Protein AF-A0AAW3GPY8-F1 (afdb_monomer_lite)

Radius of gyration: 25.87 Å; chains: 1; bounding box: 57×74×62 Å

Structure (mmCIF, N/CA/C/O backbone):
data_AF-A0AAW3GPY8-F1
#
_entry.id   AF-A0AAW3GPY8-F1
#
loop_
_atom_site.group_PDB
_atom_site.id
_atom_site.type_symbol
_atom_site.label_atom_id
_atom_site.label_alt_id
_atom_site.label_comp_id
_atom_site.label_asym_id
_atom_site.label_entity_id
_atom_site.label_seq_id
_atom_site.pdbx_PDB_ins_code
_atom_site.Cartn_x
_atom_site.Cartn_y
_atom_site.Cartn_z
_atom_site.occupancy
_atom_site.B_iso_or_equiv
_atom_site.auth_seq_id
_atom_site.auth_comp_id
_atom_site.auth_asym_id
_atom_site.auth_atom_id
_atom_site.pdbx_PDB_model_num
ATOM 1 N N . MET A 1 1 ? 8.802 -63.095 -12.475 1.00 45.28 1 MET A N 1
ATOM 2 C CA . MET A 1 1 ? 8.895 -61.624 -12.604 1.00 45.28 1 MET A CA 1
ATOM 3 C C . MET A 1 1 ? 7.611 -61.017 -12.062 1.00 45.28 1 MET A C 1
ATOM 5 O O . MET A 1 1 ? 6.544 -61.366 -12.545 1.00 45.28 1 MET A O 1
ATOM 9 N N . LYS A 1 2 ? 7.701 -60.208 -11.000 1.00 48.84 2 LYS A N 1
ATOM 10 C CA . LYS A 1 2 ? 6.555 -59.541 -10.364 1.00 48.84 2 LYS A CA 1
ATOM 11 C C . LYS A 1 2 ? 6.139 -58.335 -11.207 1.00 48.84 2 LYS A C 1
ATOM 13 O O . LYS A 1 2 ? 6.965 -57.440 -11.355 1.00 48.84 2 LYS A O 1
ATOM 18 N N . LYS A 1 3 ? 4.883 -58.273 -11.661 1.00 47.69 3 LYS A N 1
ATOM 19 C CA . LYS A 1 3 ? 4.137 -57.014 -11.822 1.00 47.69 3 LYS A CA 1
ATOM 20 C C . LYS A 1 3 ? 2.671 -57.243 -11.435 1.00 47.69 3 LYS A C 1
ATOM 22 O O . LYS A 1 3 ? 1.898 -57.830 -12.180 1.00 47.69 3 LYS A O 1
ATOM 27 N N . LEU A 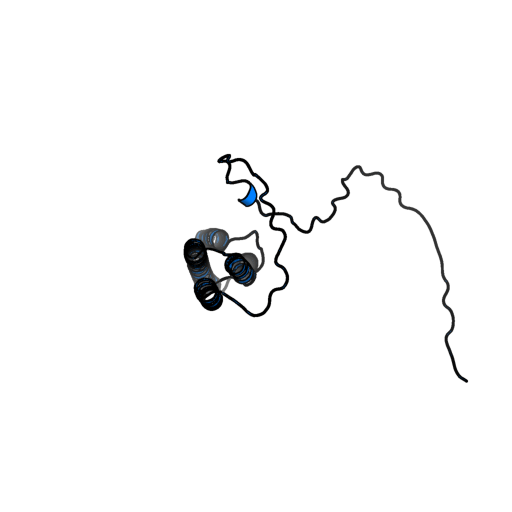1 4 ? 2.377 -56.813 -10.206 1.00 42.78 4 LEU A N 1
ATOM 28 C CA . LEU A 1 4 ? 1.075 -56.335 -9.728 1.00 42.78 4 LEU A CA 1
ATOM 29 C C . LEU A 1 4 ? 0.592 -55.205 -10.674 1.00 42.78 4 LEU A C 1
ATOM 31 O O . LEU A 1 4 ? 1.426 -54.605 -11.346 1.00 42.78 4 LEU A O 1
ATOM 35 N N . VAL A 1 5 ? -0.674 -54.823 -10.825 1.00 47.09 5 VAL A N 1
ATOM 36 C CA . VAL A 1 5 ? -1.790 -54.595 -9.888 1.00 47.09 5 VAL A CA 1
ATOM 37 C C . VAL A 1 5 ? -3.047 -54.639 -10.781 1.00 47.09 5 VAL A C 1
ATOM 39 O O . VAL A 1 5 ? -3.047 -54.045 -11.855 1.00 47.09 5 VAL A O 1
ATOM 42 N N . LEU A 1 6 ? -3.981 -55.562 -10.564 1.00 37.16 6 LEU A N 1
ATOM 43 C CA . LEU A 1 6 ? -5.212 -55.419 -9.772 1.00 37.16 6 LEU A CA 1
ATOM 44 C C . LEU A 1 6 ? -6.131 -54.243 -10.165 1.00 37.16 6 LEU A C 1
ATOM 46 O O . LEU A 1 6 ? -5.741 -53.083 -10.220 1.00 37.16 6 LEU A O 1
ATOM 50 N N . ALA A 1 7 ? -7.376 -54.618 -10.430 1.00 48.41 7 ALA A N 1
ATOM 51 C CA . ALA A 1 7 ? -8.474 -53.821 -10.939 1.00 48.41 7 ALA A CA 1
ATOM 52 C C . ALA A 1 7 ? -8.979 -52.749 -9.964 1.00 48.41 7 ALA A C 1
ATOM 54 O O . ALA A 1 7 ? -8.896 -52.915 -8.750 1.00 48.41 7 ALA A O 1
ATOM 55 N N . SER A 1 8 ? -9.670 -51.747 -10.506 1.00 36.12 8 SER A N 1
ATOM 56 C CA . SER A 1 8 ? -10.995 -51.431 -9.977 1.00 36.12 8 SER A CA 1
ATOM 57 C C . SER A 1 8 ? -11.868 -50.803 -11.059 1.00 36.12 8 SER A C 1
ATOM 59 O O . SER A 1 8 ? -11.489 -49.832 -11.709 1.00 36.12 8 SER A O 1
ATOM 61 N N . ALA A 1 9 ? -13.026 -51.418 -11.258 1.00 38.91 9 ALA A N 1
ATOM 62 C CA . ALA A 1 9 ? -14.112 -50.976 -12.109 1.00 38.91 9 ALA A CA 1
ATOM 63 C C . ALA A 1 9 ? -15.293 -50.606 -11.204 1.00 38.91 9 ALA A C 1
ATOM 65 O O . ALA A 1 9 ? -15.610 -51.377 -10.305 1.00 38.91 9 ALA A O 1
ATOM 66 N N . ALA A 1 10 ? -15.928 -49.462 -11.457 1.00 36.72 10 ALA A N 1
ATOM 67 C CA . ALA A 1 10 ? -17.327 -49.120 -11.150 1.00 36.72 10 ALA A CA 1
ATOM 68 C C . ALA A 1 10 ? -17.502 -47.635 -11.540 1.00 36.72 10 ALA A C 1
ATOM 70 O O . ALA A 1 10 ? -16.696 -46.822 -11.107 1.00 36.72 10 ALA A O 1
ATOM 71 N N . ALA A 1 11 ? -18.366 -47.171 -12.447 1.00 36.50 11 ALA A N 1
ATOM 72 C CA . ALA A 1 11 ? -19.762 -47.447 -12.811 1.00 36.50 11 ALA A CA 1
ATOM 73 C C . ALA A 1 11 ? -20.667 -46.261 -12.410 1.00 36.50 11 ALA A C 1
ATOM 75 O O . ALA A 1 11 ? -20.525 -45.713 -11.323 1.00 36.50 11 ALA A O 1
ATOM 76 N N . LEU A 1 12 ? -21.634 -45.986 -13.300 1.00 35.03 12 LEU A N 1
ATOM 77 C CA . LEU A 1 12 ? -22.861 -45.174 -13.176 1.00 35.03 12 LEU A CA 1
ATOM 78 C C . LEU A 1 12 ? -22.702 -43.637 -13.305 1.00 35.03 12 LEU A C 1
ATOM 80 O O . LEU A 1 12 ? -21.982 -43.031 -12.531 1.00 35.03 12 LEU A O 1
ATOM 84 N N . VAL A 1 13 ? -23.213 -42.920 -14.323 1.00 37.47 13 VAL A N 1
ATOM 85 C CA . VAL A 1 13 ? -24.516 -42.863 -15.045 1.00 37.47 13 VAL A CA 1
ATOM 86 C C . VAL A 1 13 ? -25.467 -41.779 -14.492 1.00 37.47 13 VAL A C 1
ATOM 88 O O . VAL A 1 13 ? -25.935 -41.862 -13.367 1.00 37.47 13 VAL A O 1
ATOM 91 N N . LEU A 1 14 ? -25.797 -40.856 -15.410 1.00 34.44 14 LEU A N 1
ATOM 92 C CA . LEU A 1 14 ? -27.023 -40.059 -15.620 1.00 34.44 14 LEU A CA 1
ATOM 93 C C . LEU A 1 14 ? -27.394 -38.813 -14.783 1.00 34.44 14 LEU A C 1
ATOM 95 O O . LEU A 1 14 ? -27.659 -38.861 -13.592 1.00 34.44 14 LEU A O 1
ATOM 99 N N . ALA A 1 15 ? -27.665 -37.779 -15.594 1.00 33.50 15 ALA A N 1
ATOM 100 C CA . ALA A 1 15 ? -28.809 -36.862 -15.586 1.00 33.50 15 ALA A CA 1
ATOM 101 C C . ALA A 1 15 ? -28.788 -35.628 -14.671 1.00 33.50 15 ALA A C 1
ATOM 103 O O . ALA A 1 15 ? -28.731 -35.692 -13.451 1.00 33.50 15 ALA A O 1
ATOM 104 N N . GLY A 1 16 ? -28.961 -34.482 -15.331 1.00 30.41 16 GLY A N 1
ATOM 105 C CA . GLY A 1 16 ? -29.212 -33.183 -14.724 1.00 30.41 16 GLY A CA 1
ATOM 106 C C . GLY A 1 16 ? -29.179 -32.085 -15.779 1.00 30.41 16 GLY A C 1
ATOM 107 O O . GLY A 1 16 ? -28.279 -31.254 -15.781 1.00 30.41 16 GLY A O 1
ATOM 108 N N . ALA A 1 17 ? -30.128 -32.105 -16.719 1.00 37.69 17 ALA A N 1
ATOM 109 C CA . ALA A 1 17 ? -30.404 -30.936 -17.541 1.00 37.69 17 ALA A CA 1
ATOM 110 C C . ALA A 1 17 ? -31.025 -29.852 -16.647 1.00 37.69 17 ALA A C 1
ATOM 112 O O . ALA A 1 17 ? -32.105 -30.053 -16.098 1.00 37.69 17 ALA A O 1
ATOM 113 N N . VAL A 1 18 ? -30.368 -28.698 -16.531 1.00 37.41 18 VAL A N 1
ATOM 114 C CA . VAL A 1 18 ? -31.031 -27.438 -16.183 1.00 37.41 18 VAL A CA 1
ATOM 115 C C . VAL A 1 18 ? -30.812 -26.488 -17.347 1.00 37.41 18 VAL A C 1
ATOM 117 O O . VAL A 1 18 ? -29.701 -26.043 -17.627 1.00 37.41 18 VAL A O 1
ATOM 120 N N . VAL A 1 19 ? -31.910 -26.219 -18.047 1.00 40.22 19 VAL A N 1
ATOM 121 C CA . VAL A 1 19 ? -32.048 -25.103 -18.973 1.00 40.22 19 VAL A CA 1
ATOM 122 C C . VAL A 1 19 ? -31.984 -23.827 -18.143 1.00 40.22 19 VAL A C 1
ATOM 124 O O . VAL A 1 19 ? -32.873 -23.539 -17.349 1.00 40.22 19 VAL A O 1
ATOM 127 N N . GLY A 1 20 ? -30.915 -23.069 -18.332 1.00 32.00 20 GLY A N 1
ATOM 128 C CA . GLY A 1 20 ? -30.791 -21.704 -17.863 1.00 32.00 20 GLY A CA 1
ATOM 129 C C . GLY A 1 20 ? -30.018 -20.944 -18.918 1.00 32.00 20 GLY A C 1
ATOM 130 O O . GLY A 1 20 ? -28.835 -21.195 -19.124 1.00 32.00 20 GLY A O 1
ATOM 131 N N . THR A 1 21 ? -30.696 -20.046 -19.620 1.00 44.00 21 THR A N 1
ATOM 132 C CA . THR A 1 21 ? -30.074 -18.999 -20.425 1.00 44.00 21 THR A CA 1
ATOM 133 C C . THR A 1 21 ? -29.212 -18.141 -19.503 1.00 44.00 21 THR A C 1
ATOM 135 O O . THR A 1 21 ? -29.671 -17.170 -18.911 1.00 44.00 21 THR A O 1
ATOM 138 N N . GLY A 1 22 ? -27.971 -18.556 -19.317 1.00 31.16 22 GLY A N 1
ATOM 139 C CA . GLY A 1 22 ? -26.963 -17.851 -18.556 1.00 31.16 22 GLY A CA 1
ATOM 140 C C . GLY A 1 22 ? -25.693 -17.975 -19.356 1.00 31.16 22 GLY A C 1
ATOM 141 O O . GLY A 1 22 ? -25.187 -19.078 -19.542 1.00 31.16 22 GLY A O 1
ATOM 142 N N . GLU A 1 23 ? -25.249 -16.853 -19.906 1.00 34.59 23 GLU A N 1
ATOM 143 C CA . GLU A 1 23 ? -24.000 -16.724 -20.640 1.00 34.59 23 GLU A CA 1
ATOM 144 C C . GLU A 1 23 ? -22.918 -17.592 -19.997 1.00 34.59 23 GLU A C 1
ATOM 146 O O . GLU A 1 23 ? -22.634 -17.472 -18.801 1.00 34.59 23 GLU A O 1
ATOM 151 N N . VAL A 1 24 ? -22.309 -18.464 -20.799 1.00 37.59 24 VAL A N 1
ATOM 152 C CA . VAL A 1 24 ? -21.067 -19.132 -20.431 1.00 37.59 24 VAL A CA 1
ATOM 153 C C . VAL A 1 24 ? -20.052 -18.012 -20.234 1.00 37.59 24 VAL A C 1
ATOM 155 O O . VAL A 1 24 ? -19.442 -17.528 -21.186 1.00 37.59 24 VAL A O 1
ATOM 158 N N . ARG A 1 25 ? -19.923 -17.518 -19.000 1.00 39.50 25 ARG A N 1
ATOM 159 C CA . ARG A 1 25 ? -18.883 -16.567 -18.629 1.00 39.50 25 ARG A CA 1
ATOM 160 C C . ARG A 1 25 ? -17.573 -17.328 -18.674 1.00 39.50 25 ARG A C 1
ATOM 162 O O . ARG A 1 25 ? -17.096 -17.842 -17.666 1.00 39.50 25 ARG A O 1
ATOM 169 N N . ALA A 1 26 ? -16.998 -17.392 -19.871 1.00 35.00 26 ALA A N 1
ATOM 170 C CA . ALA A 1 26 ? -15.577 -17.594 -20.034 1.00 35.00 26 ALA A CA 1
ATOM 171 C C . ALA A 1 26 ? -14.887 -16.643 -19.048 1.00 35.00 26 ALA A C 1
ATOM 173 O O . ALA A 1 26 ? -15.078 -15.424 -19.115 1.00 35.00 26 ALA A O 1
ATOM 174 N N . GLN A 1 27 ? -14.143 -17.203 -18.095 1.00 36.66 27 GLN A N 1
ATOM 175 C CA . GLN A 1 27 ? -13.196 -16.438 -17.300 1.00 36.66 27 GLN A CA 1
ATOM 176 C C . GLN A 1 27 ? -12.184 -15.858 -18.283 1.00 36.66 27 GLN A C 1
ATOM 178 O O . GLN A 1 27 ? -11.246 -16.518 -18.713 1.00 36.66 27 GLN A O 1
ATOM 183 N N . GLN A 1 28 ? -12.448 -14.629 -18.710 1.00 36.62 28 GLN A N 1
ATOM 184 C CA . GLN A 1 28 ? -11.524 -13.816 -19.475 1.00 36.62 28 GLN A CA 1
ATOM 185 C C . GLN A 1 28 ? -10.403 -13.416 -18.502 1.00 36.62 28 GLN A C 1
ATOM 187 O O . GLN A 1 28 ? -10.690 -12.704 -17.537 1.00 36.62 28 GLN A O 1
ATOM 192 N N . PRO A 1 29 ? -9.139 -13.826 -18.717 1.00 35.16 29 PRO A N 1
ATOM 193 C CA . PRO A 1 29 ? -8.029 -13.506 -17.811 1.00 35.16 29 PRO A CA 1
ATOM 194 C C . PRO A 1 29 ? -7.628 -12.021 -17.816 1.00 35.16 29 PRO A C 1
ATOM 196 O O . PRO A 1 29 ? -6.661 -11.633 -17.169 1.00 35.16 29 PRO A O 1
ATOM 199 N N . TRP A 1 30 ? -8.379 -11.164 -18.509 1.00 36.94 30 TRP A N 1
ATOM 200 C CA . TRP A 1 30 ? -8.090 -9.741 -18.642 1.00 36.94 30 TRP A CA 1
ATOM 201 C C . TRP A 1 30 ? -9.361 -8.925 -18.458 1.00 36.94 30 TRP A C 1
ATOM 203 O O . TRP A 1 30 ? -9.832 -8.240 -19.365 1.00 36.94 30 TRP A O 1
ATOM 213 N N . ARG A 1 31 ? -9.930 -8.972 -17.251 1.00 34.97 31 ARG A N 1
ATOM 214 C CA . ARG A 1 31 ? -10.860 -7.925 -16.832 1.00 34.97 31 ARG A CA 1
ATOM 215 C C . ARG A 1 31 ? -10.030 -6.671 -16.555 1.00 34.97 31 ARG A C 1
ATOM 217 O O . ARG A 1 31 ? -9.546 -6.454 -15.450 1.00 34.97 31 ARG A O 1
ATOM 224 N N . VAL A 1 32 ? -9.793 -5.897 -17.613 1.00 44.72 32 VAL A N 1
ATOM 225 C CA . VAL A 1 32 ? -9.166 -4.572 -17.552 1.00 44.72 32 VAL A CA 1
ATOM 226 C C . VAL A 1 32 ? -9.898 -3.721 -16.507 1.00 44.72 32 VAL A C 1
ATOM 228 O O . VAL A 1 32 ? -11.129 -3.634 -16.563 1.00 44.72 32 VAL A O 1
ATOM 231 N N . PRO A 1 33 ? -9.195 -3.106 -15.539 1.00 40.59 33 PRO A N 1
ATOM 232 C CA . PRO A 1 33 ? -9.857 -2.271 -14.551 1.00 40.59 33 PRO A CA 1
ATOM 233 C C . PRO A 1 33 ? -10.424 -0.998 -15.204 1.00 40.59 33 PRO A C 1
ATOM 235 O O . PRO A 1 33 ? -9.903 -0.497 -16.201 1.00 40.59 33 PRO A O 1
ATOM 238 N N . SER A 1 34 ? -11.497 -0.469 -14.609 1.00 39.34 34 SER A N 1
ATOM 239 C CA . SER A 1 34 ? -12.376 0.618 -15.096 1.00 39.34 34 SER A CA 1
ATOM 240 C C . SER A 1 34 ? -11.674 1.881 -15.650 1.00 39.34 34 SER A C 1
ATOM 242 O O . SER A 1 34 ? -12.253 2.632 -16.436 1.00 39.34 34 SER A O 1
ATOM 244 N N . TRP A 1 35 ? -10.399 2.112 -15.327 1.00 42.62 35 TRP A N 1
ATOM 245 C CA . TRP A 1 35 ? -9.622 3.253 -15.822 1.00 42.62 35 TRP A CA 1
ATOM 246 C C . TRP A 1 35 ? -9.252 3.187 -17.315 1.00 42.62 35 TRP A C 1
ATOM 248 O O . TRP A 1 35 ? -8.861 4.210 -17.873 1.00 42.62 35 TRP A O 1
ATOM 258 N N . TYR A 1 36 ? -9.457 2.055 -18.000 1.00 42.75 36 TYR A N 1
ATOM 259 C CA . TYR A 1 36 ? -9.330 1.973 -19.467 1.00 42.75 36 TYR A CA 1
ATOM 260 C C . TYR A 1 36 ? -10.379 2.808 -20.231 1.00 42.75 36 TYR A C 1
ATOM 262 O O . TYR A 1 36 ? -10.191 3.102 -21.408 1.00 42.75 36 TYR A O 1
ATOM 270 N N . LEU A 1 37 ? -11.472 3.223 -19.578 1.00 43.81 37 LEU A N 1
ATOM 271 C CA . LEU A 1 37 ? -12.579 3.951 -20.215 1.00 43.81 37 LEU A CA 1
ATOM 272 C C . LEU A 1 37 ? -12.573 5.464 -19.954 1.00 43.81 37 LEU A C 1
ATOM 274 O O . LEU A 1 37 ? -13.471 6.170 -20.410 1.00 43.81 37 LEU A O 1
ATOM 278 N N . ARG A 1 38 ? -11.561 6.005 -19.262 1.00 38.12 38 ARG A N 1
ATOM 279 C CA . ARG A 1 38 ? -11.485 7.442 -18.950 1.00 38.12 38 ARG A CA 1
ATOM 280 C C . ARG A 1 38 ? -10.362 8.133 -19.711 1.00 38.12 38 ARG A C 1
ATOM 282 O O . ARG A 1 38 ? -9.458 8.718 -19.128 1.00 38.12 38 ARG A O 1
ATOM 289 N N . SER A 1 39 ? -10.410 8.059 -21.035 1.00 33.59 39 SER A N 1
ATOM 290 C CA . SER A 1 39 ? -9.584 8.886 -21.926 1.00 33.59 39 SER A CA 1
ATOM 291 C C . SER A 1 39 ? -10.288 9.083 -23.270 1.00 33.59 39 SER A C 1
ATOM 293 O O . SER A 1 39 ? -9.736 8.805 -24.331 1.00 33.59 39 SER A O 1
ATOM 295 N N . SER A 1 40 ? -11.534 9.560 -23.244 1.00 35.41 40 SER A N 1
ATOM 296 C CA . SER A 1 40 ? -12.211 10.030 -24.455 1.00 35.41 40 SER A CA 1
ATOM 297 C C . SER A 1 40 ? -11.658 11.397 -24.856 1.00 35.41 40 SER A C 1
ATOM 299 O O . SER A 1 40 ? -12.228 12.439 -24.558 1.00 35.41 40 SER A O 1
ATOM 301 N N . SER A 1 41 ? -10.519 11.376 -25.540 1.00 34.03 41 SER A N 1
ATOM 302 C CA . SER A 1 41 ? -10.106 12.415 -26.479 1.00 34.03 41 SER A CA 1
ATOM 303 C C . SER A 1 41 ? -9.548 11.686 -27.698 1.00 34.03 41 SER A C 1
ATOM 305 O O . SER A 1 41 ? -8.376 11.320 -27.778 1.00 34.03 41 SER A O 1
ATOM 307 N N . SER A 1 42 ? -10.462 11.422 -28.621 1.00 45.47 42 SER A N 1
ATOM 308 C CA . SER A 1 42 ? -10.292 10.790 -29.921 1.00 45.47 42 SER A CA 1
ATOM 309 C C . SER A 1 42 ? -9.050 11.262 -30.683 1.00 45.47 42 SER A C 1
ATOM 311 O O . SER A 1 42 ? -9.053 12.338 -31.282 1.00 45.47 42 SER A O 1
ATOM 313 N N . ARG A 1 43 ? -8.023 10.410 -30.770 1.00 39.53 43 ARG A N 1
ATOM 314 C CA . ARG A 1 43 ? -7.083 10.409 -31.899 1.00 39.53 43 ARG A CA 1
ATOM 315 C C . ARG A 1 43 ? -6.880 8.980 -32.384 1.00 39.53 43 ARG A C 1
ATOM 317 O O . ARG A 1 43 ? -6.598 8.068 -31.620 1.00 39.53 43 ARG A O 1
ATOM 324 N N . ARG A 1 44 ? -7.138 8.824 -33.679 1.00 37.09 44 ARG A N 1
ATOM 325 C CA . ARG A 1 44 ? -7.274 7.580 -34.436 1.00 37.09 44 ARG A CA 1
ATOM 326 C C . ARG A 1 44 ? -6.100 6.631 -34.185 1.00 37.09 44 ARG A C 1
ATOM 328 O O . ARG A 1 44 ? -4.951 6.984 -34.434 1.00 37.09 44 ARG A O 1
ATOM 335 N N . TYR A 1 45 ? -6.423 5.416 -33.754 1.00 30.59 45 TYR A N 1
ATOM 336 C CA . TYR A 1 45 ? -5.498 4.294 -33.659 1.00 30.59 45 TYR A CA 1
ATOM 337 C C . TYR A 1 45 ? -5.123 3.844 -35.079 1.00 30.59 45 TYR A C 1
ATOM 339 O O . TYR A 1 45 ? -5.942 3.277 -35.800 1.00 30.59 45 TYR A O 1
ATOM 347 N N . ARG A 1 46 ? -3.894 4.140 -35.508 1.00 33.22 46 ARG A N 1
ATOM 348 C CA . ARG A 1 46 ? -3.239 3.433 -36.614 1.00 33.22 46 ARG A CA 1
ATOM 349 C C . ARG A 1 46 ? -2.381 2.331 -35.988 1.00 33.22 46 ARG A C 1
ATOM 351 O O . ARG A 1 46 ? -1.522 2.672 -35.177 1.00 33.22 46 ARG A O 1
ATOM 358 N N . PRO A 1 47 ? -2.562 1.046 -36.329 1.00 34.75 47 PRO A N 1
ATOM 359 C CA . PRO A 1 47 ? -1.670 0.010 -35.836 1.00 34.75 47 PRO A CA 1
ATOM 360 C C . PRO A 1 47 ? -0.347 0.121 -36.606 1.00 34.75 47 PRO A C 1
ATOM 362 O O . PRO A 1 47 ? -0.268 -0.268 -37.770 1.00 34.75 47 PRO A O 1
ATOM 365 N N . SER A 1 48 ? 0.695 0.697 -35.997 1.00 33.94 48 SER A N 1
ATOM 366 C CA . SER A 1 48 ? 2.044 0.627 -36.565 1.00 33.94 48 SER A CA 1
ATOM 367 C C . SER A 1 48 ? 2.680 -0.706 -36.178 1.00 33.94 48 SER A C 1
ATOM 369 O O . SER A 1 48 ? 2.999 -0.953 -35.015 1.00 33.94 48 SER A O 1
ATOM 371 N N . GLN A 1 49 ? 2.815 -1.547 -37.193 1.00 34.03 49 GLN A N 1
ATOM 372 C CA . GLN A 1 49 ? 3.557 -2.797 -37.263 1.00 34.03 49 GLN A CA 1
ATOM 373 C C . GLN A 1 49 ? 4.882 -2.760 -36.486 1.00 34.03 49 GLN A C 1
ATOM 375 O O . GLN A 1 49 ? 5.826 -2.237 -37.036 1.00 34.03 49 GLN A O 1
ATOM 380 N N . TYR A 1 50 ? 4.999 -3.326 -35.281 1.00 31.67 50 TYR A N 1
ATOM 381 C CA . TYR A 1 50 ? 6.279 -3.847 -34.753 1.00 31.67 50 TYR A CA 1
ATOM 382 C C . TYR A 1 50 ? 5.997 -4.854 -33.635 1.00 31.67 50 TYR A C 1
ATOM 384 O O . TYR A 1 50 ? 6.166 -4.592 -32.445 1.00 31.67 50 TYR A O 1
ATOM 392 N N . ALA A 1 51 ? 5.551 -6.035 -34.054 1.00 33.81 51 ALA A N 1
ATOM 393 C CA . ALA A 1 51 ? 5.570 -7.256 -33.263 1.00 33.81 51 ALA A CA 1
ATOM 394 C C . ALA A 1 51 ? 6.943 -7.946 -33.388 1.00 33.81 51 ALA A C 1
ATOM 396 O O . ALA A 1 51 ? 7.014 -9.081 -33.819 1.00 33.81 51 ALA A O 1
ATOM 397 N N . TYR A 1 52 ? 8.034 -7.255 -33.057 1.00 33.66 52 TYR A N 1
ATOM 398 C CA . TYR A 1 52 ? 9.383 -7.821 -32.900 1.00 33.66 52 TYR A CA 1
ATOM 399 C C . TYR A 1 52 ? 10.073 -6.887 -31.895 1.00 33.66 52 TYR A C 1
ATOM 401 O O . TYR A 1 52 ? 10.109 -5.681 -32.112 1.00 33.66 52 TYR A O 1
ATOM 409 N N . LEU A 1 53 ? 10.421 -7.297 -30.678 1.00 40.28 53 LEU A N 1
ATOM 410 C CA . LEU A 1 53 ? 11.624 -8.053 -30.350 1.00 40.28 53 LEU A CA 1
ATOM 411 C C . LEU A 1 53 ? 11.389 -8.791 -29.019 1.00 40.28 53 LEU A C 1
ATOM 413 O O . LEU A 1 53 ? 11.602 -8.244 -27.937 1.00 40.28 53 LEU A O 1
ATOM 417 N N . ALA A 1 54 ? 10.951 -10.043 -29.100 1.00 38.72 54 ALA A N 1
ATOM 418 C CA . ALA A 1 54 ? 11.414 -11.041 -28.149 1.00 38.72 54 ALA A CA 1
ATOM 419 C C . ALA A 1 54 ? 12.782 -11.508 -28.670 1.00 38.72 54 ALA A C 1
ATOM 421 O O . ALA A 1 54 ? 12.896 -11.786 -29.857 1.00 38.72 54 ALA A O 1
ATOM 422 N N . GLN A 1 55 ? 13.789 -11.568 -27.795 1.00 39.25 55 GLN A N 1
ATOM 423 C CA . GLN A 1 55 ? 15.167 -12.019 -28.064 1.00 39.25 55 GLN A CA 1
ATOM 424 C C . GLN A 1 55 ? 16.058 -11.035 -28.846 1.00 39.25 55 GLN A C 1
ATOM 426 O O . GLN A 1 55 ? 16.149 -11.067 -30.066 1.00 39.25 55 GLN A O 1
ATOM 431 N N . SER A 1 56 ? 16.817 -10.209 -28.121 1.00 33.31 56 SER A N 1
ATOM 432 C CA . SER A 1 56 ? 18.173 -9.855 -28.555 1.00 33.31 56 SER A CA 1
ATOM 433 C C . SER A 1 56 ? 19.034 -9.544 -27.334 1.00 33.31 56 SER A C 1
ATOM 435 O O . SER A 1 56 ? 18.955 -8.479 -26.723 1.00 33.31 56 SER A O 1
ATOM 437 N N . SER A 1 57 ? 19.806 -10.544 -26.931 1.00 45.84 57 SER A N 1
ATOM 438 C CA . SER A 1 57 ? 20.895 -10.440 -25.972 1.00 45.84 57 SER A CA 1
ATOM 439 C C . SER A 1 57 ? 22.127 -9.830 -26.655 1.00 45.84 57 SER A C 1
ATOM 441 O O . SER A 1 57 ? 22.631 -10.405 -27.616 1.00 45.84 57 SER A O 1
ATOM 443 N N . ASN A 1 58 ? 22.616 -8.718 -26.084 1.00 46.59 58 ASN A N 1
ATOM 444 C CA . ASN A 1 58 ? 24.027 -8.279 -26.010 1.00 46.59 58 ASN A CA 1
ATOM 445 C C . ASN A 1 58 ? 24.521 -7.002 -26.715 1.00 46.59 58 ASN A C 1
ATOM 447 O O . ASN A 1 58 ? 25.698 -6.702 -26.552 1.00 46.59 58 ASN A O 1
ATOM 451 N N . HIS A 1 59 ? 23.694 -6.150 -27.333 1.00 40.25 59 HIS A N 1
ATOM 452 C CA . HIS A 1 59 ? 24.167 -4.807 -27.734 1.00 40.25 59 HIS A CA 1
ATOM 453 C C . HIS A 1 59 ? 23.106 -3.716 -27.520 1.00 40.25 59 HIS A C 1
ATOM 455 O O . HIS A 1 59 ? 22.270 -3.463 -28.381 1.00 40.25 59 HIS A O 1
ATOM 461 N N . LEU A 1 60 ? 23.145 -3.072 -26.348 1.00 47.59 60 LEU A N 1
ATOM 462 C CA . LEU A 1 60 ? 22.371 -1.863 -26.035 1.00 47.59 60 LEU A CA 1
ATOM 463 C C . LEU A 1 60 ? 23.162 -0.627 -26.486 1.00 47.59 60 LEU A C 1
ATOM 465 O O . LEU A 1 60 ? 24.363 -0.539 -26.222 1.00 47.59 60 LEU A O 1
ATOM 469 N N . THR A 1 61 ? 22.504 0.350 -27.115 1.00 55.03 61 THR A N 1
ATOM 470 C CA . THR A 1 61 ? 23.113 1.671 -27.354 1.00 55.03 61 THR A CA 1
ATOM 471 C C . THR A 1 61 ? 23.359 2.399 -26.017 1.00 55.03 61 THR A C 1
ATOM 473 O O . THR A 1 61 ? 22.707 2.072 -25.022 1.00 55.03 61 THR A O 1
ATOM 476 N N . PRO A 1 62 ? 24.268 3.391 -25.937 1.00 59.12 62 PRO A N 1
ATOM 477 C CA . PRO A 1 62 ? 24.521 4.136 -24.695 1.00 59.12 62 PRO A CA 1
ATOM 478 C C . PRO A 1 62 ? 23.253 4.727 -24.051 1.00 59.12 62 PRO A C 1
ATOM 480 O O . PRO A 1 62 ? 23.067 4.601 -22.840 1.00 59.12 62 PRO A O 1
ATOM 483 N N . ASP A 1 63 ? 22.330 5.258 -24.860 1.0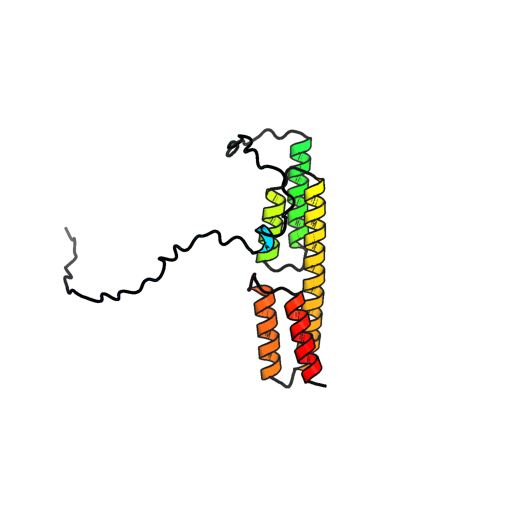0 65.31 63 ASP A N 1
ATOM 484 C CA . ASP A 1 63 ? 21.038 5.784 -24.394 1.00 65.31 63 ASP A CA 1
ATOM 485 C C . ASP A 1 63 ? 20.118 4.681 -23.848 1.00 65.31 63 ASP A C 1
ATOM 487 O O . ASP A 1 63 ? 19.448 4.856 -22.826 1.00 65.31 63 ASP A O 1
ATOM 491 N N . GLN A 1 64 ? 20.115 3.506 -24.488 1.00 62.66 64 GLN A N 1
ATOM 492 C CA . GLN A 1 64 ? 19.359 2.340 -24.025 1.00 62.66 64 GLN A CA 1
ATOM 493 C C . GLN A 1 64 ? 19.941 1.754 -22.735 1.00 62.66 64 GLN A C 1
ATOM 495 O O . GLN A 1 64 ? 19.180 1.338 -21.861 1.00 62.66 64 GLN A O 1
ATOM 500 N N . LYS A 1 65 ? 21.271 1.749 -22.589 1.00 71.50 65 LYS A N 1
ATOM 501 C CA . LYS A 1 65 ? 21.959 1.316 -21.368 1.00 71.50 65 LYS A CA 1
ATOM 502 C C . LYS A 1 65 ? 21.623 2.244 -20.201 1.00 71.50 65 LYS A C 1
ATOM 504 O O . LYS A 1 65 ? 21.212 1.771 -19.147 1.00 71.50 65 LYS A O 1
ATOM 509 N N . HIS A 1 66 ? 21.676 3.557 -20.427 1.00 83.38 66 HIS A N 1
ATOM 510 C CA . HIS A 1 66 ? 21.299 4.543 -19.417 1.00 83.38 66 HIS A CA 1
ATOM 511 C C . HIS A 1 66 ? 19.825 4.399 -18.996 1.00 83.38 66 HIS A C 1
ATOM 513 O O . HIS A 1 66 ? 19.516 4.467 -17.808 1.00 83.38 66 HIS A O 1
ATOM 519 N N . LEU A 1 67 ? 18.904 4.124 -19.929 1.00 85.38 67 LEU A N 1
ATOM 520 C CA . LEU A 1 67 ? 17.506 3.845 -19.582 1.00 85.38 67 LEU A CA 1
ATOM 521 C C . LEU A 1 67 ? 17.342 2.531 -18.798 1.00 85.38 67 LEU A C 1
ATOM 523 O O . LEU A 1 67 ? 16.546 2.481 -17.860 1.00 85.38 67 LEU A O 1
ATOM 527 N N . ALA A 1 68 ? 18.072 1.473 -19.157 1.00 86.88 68 ALA A N 1
ATOM 528 C CA . ALA A 1 68 ? 18.020 0.192 -18.453 1.00 86.88 68 ALA A CA 1
ATOM 529 C C . ALA A 1 68 ? 18.491 0.320 -16.994 1.00 86.88 68 ALA A C 1
ATOM 531 O O . ALA A 1 68 ? 17.789 -0.131 -16.085 1.00 86.88 68 ALA A O 1
ATOM 532 N N . ASP A 1 69 ? 19.609 1.011 -16.763 1.00 89.38 69 ASP A N 1
ATOM 533 C CA . ASP A 1 69 ? 20.135 1.271 -15.418 1.00 89.38 69 ASP A CA 1
ATOM 534 C C . ASP A 1 69 ? 19.152 2.118 -14.594 1.00 89.38 69 ASP A C 1
ATOM 536 O O . ASP A 1 69 ? 18.849 1.801 -13.443 1.00 89.38 69 ASP A O 1
ATOM 540 N N . ARG A 1 70 ? 18.545 3.142 -15.209 1.00 88.06 70 ARG A N 1
ATOM 541 C CA . ARG A 1 70 ? 17.508 3.970 -14.568 1.00 88.06 70 ARG A CA 1
ATOM 542 C C . ARG A 1 70 ? 16.271 3.168 -14.191 1.00 88.06 70 ARG A C 1
ATOM 544 O O . ARG A 1 70 ? 15.719 3.387 -13.119 1.00 88.06 70 ARG A O 1
ATOM 551 N N . LYS A 1 71 ? 15.815 2.251 -15.048 1.00 92.44 71 LYS A N 1
ATOM 552 C CA . LYS A 1 71 ? 14.691 1.360 -14.726 1.00 92.44 71 LYS A CA 1
ATOM 553 C C . LYS A 1 71 ? 15.024 0.453 -13.552 1.00 92.44 71 LYS A C 1
ATOM 555 O O . LYS A 1 71 ? 14.159 0.223 -12.715 1.00 92.44 71 LYS A O 1
ATOM 560 N N . LYS A 1 72 ? 16.253 -0.064 -13.488 1.00 93.81 72 LYS A N 1
ATOM 561 C CA . LYS A 1 72 ? 16.703 -0.871 -12.353 1.00 93.81 72 LYS A CA 1
ATOM 562 C C . LYS A 1 72 ? 16.639 -0.056 -11.060 1.00 93.81 72 LYS A C 1
ATOM 564 O O . LYS A 1 72 ? 15.935 -0.474 -10.148 1.00 93.81 72 LYS A O 1
ATOM 569 N N . GLN A 1 73 ? 17.245 1.133 -11.047 1.00 93.06 73 GLN A N 1
ATOM 570 C CA . GLN A 1 73 ? 17.187 2.040 -9.898 1.00 93.06 73 GLN A CA 1
ATOM 571 C C . GLN A 1 73 ? 15.744 2.385 -9.519 1.00 93.06 73 GLN A C 1
ATOM 573 O O . GLN A 1 73 ? 15.367 2.299 -8.362 1.00 93.06 73 GLN A O 1
ATOM 578 N N . ALA A 1 74 ? 14.897 2.706 -10.497 1.00 93.75 74 ALA A N 1
ATOM 579 C CA . ALA A 1 74 ? 13.498 3.025 -10.245 1.00 93.75 74 ALA A CA 1
ATOM 580 C C . ALA A 1 74 ? 12.748 1.863 -9.573 1.00 93.75 74 ALA A C 1
ATOM 582 O O . ALA A 1 74 ? 11.905 2.100 -8.716 1.00 93.75 74 ALA A O 1
ATOM 583 N N . LYS A 1 75 ? 13.039 0.607 -9.934 1.00 96.69 75 LYS A N 1
ATOM 584 C CA . LYS A 1 75 ? 12.437 -0.563 -9.275 1.00 96.69 75 LYS A CA 1
ATOM 585 C C . LYS A 1 75 ? 12.936 -0.744 -7.843 1.00 96.69 75 LYS A C 1
ATOM 587 O O . LYS A 1 75 ? 12.130 -1.122 -6.998 1.00 96.69 75 LYS A O 1
ATOM 592 N N . GLU A 1 76 ? 14.209 -0.460 -7.584 1.00 96.75 76 GLU A N 1
ATOM 593 C CA . GLU A 1 76 ? 14.768 -0.429 -6.227 1.00 96.75 76 GLU A CA 1
ATOM 594 C C . GLU A 1 76 ? 14.107 0.684 -5.399 1.00 96.75 76 GLU A C 1
ATOM 596 O O . GLU A 1 76 ? 13.670 0.436 -4.279 1.00 96.75 76 GLU A O 1
ATOM 601 N N . ASP A 1 77 ? 13.901 1.871 -5.978 1.00 95.00 77 ASP A N 1
ATOM 602 C CA . ASP A 1 77 ? 13.175 2.964 -5.326 1.00 95.00 77 ASP A CA 1
ATOM 603 C C . ASP A 1 77 ? 11.738 2.536 -4.974 1.00 95.00 77 ASP A C 1
ATOM 605 O O . ASP A 1 77 ? 11.289 2.780 -3.856 1.00 95.00 77 ASP A O 1
ATOM 609 N N . ILE A 1 78 ? 11.025 1.844 -5.879 1.00 97.25 78 ILE A N 1
ATOM 610 C CA . ILE A 1 78 ? 9.687 1.279 -5.601 1.00 97.25 78 ILE A CA 1
ATOM 611 C C . ILE A 1 78 ? 9.707 0.315 -4.405 1.00 97.25 78 ILE A C 1
ATOM 613 O O . ILE A 1 78 ? 8.745 0.292 -3.636 1.00 97.25 78 ILE A O 1
ATOM 617 N N . ASP A 1 79 ? 10.775 -0.464 -4.218 1.00 96.94 79 ASP A N 1
ATOM 618 C CA . ASP A 1 79 ? 10.876 -1.405 -3.098 1.00 96.94 79 ASP A CA 1
ATOM 619 C C . ASP A 1 79 ? 10.963 -0.714 -1.739 1.00 96.94 79 ASP A C 1
ATOM 621 O O . ASP A 1 79 ? 10.442 -1.255 -0.759 1.00 96.94 79 ASP A O 1
ATOM 625 N N . THR A 1 80 ? 11.534 0.493 -1.699 1.00 97.06 80 THR A N 1
ATOM 626 C CA . THR A 1 80 ? 11.636 1.307 -0.478 1.00 97.06 80 THR A CA 1
ATOM 627 C C . THR A 1 80 ? 10.324 1.981 -0.074 1.00 97.06 80 THR A C 1
ATOM 629 O O . THR A 1 80 ? 10.193 2.426 1.064 1.00 97.06 80 THR A O 1
ATOM 632 N N . LEU A 1 81 ? 9.350 2.065 -0.985 1.00 95.62 81 LEU A N 1
ATOM 633 C CA . LEU A 1 81 ? 8.078 2.735 -0.731 1.00 95.62 81 LEU A CA 1
ATOM 634 C C . LEU A 1 81 ? 7.107 1.862 0.076 1.00 95.62 81 LEU A C 1
ATOM 636 O O . LEU A 1 81 ? 7.068 0.631 -0.048 1.00 95.62 81 LEU A O 1
ATOM 640 N N . THR A 1 82 ? 6.246 2.534 0.839 1.00 95.25 82 THR A N 1
ATOM 641 C CA . THR A 1 82 ? 5.135 1.953 1.603 1.00 95.25 82 THR A CA 1
ATOM 642 C C . THR A 1 82 ? 3.980 1.607 0.664 1.00 95.25 82 THR A C 1
ATOM 644 O O . THR A 1 82 ? 2.936 2.252 0.634 1.00 95.25 82 THR A O 1
ATOM 647 N N . LEU A 1 83 ? 4.174 0.594 -0.168 1.00 91.38 83 LEU A N 1
ATOM 648 C CA . LEU A 1 83 ? 3.203 0.121 -1.150 1.00 91.38 83 LEU A CA 1
ATOM 649 C C . LEU A 1 83 ? 2.781 -1.308 -0.819 1.00 91.38 83 LEU A C 1
ATOM 651 O O . LEU A 1 83 ? 3.615 -2.099 -0.380 1.00 91.38 83 LEU A O 1
ATOM 655 N N . ALA A 1 84 ? 1.515 -1.640 -1.074 1.00 88.56 84 ALA A N 1
ATOM 656 C CA . ALA A 1 84 ? 1.068 -3.029 -1.047 1.00 88.56 84 ALA A CA 1
ATOM 657 C C . ALA A 1 84 ? 1.792 -3.833 -2.140 1.00 88.56 84 ALA A C 1
ATOM 659 O O . ALA A 1 84 ? 2.176 -3.278 -3.175 1.00 88.56 84 ALA A O 1
ATOM 660 N N . ASP A 1 85 ? 1.944 -5.141 -1.949 1.00 88.44 85 ASP A N 1
ATOM 661 C CA . ASP A 1 85 ? 2.722 -5.985 -2.866 1.00 88.44 85 ASP A CA 1
ATOM 662 C C . ASP A 1 85 ? 2.206 -5.914 -4.308 1.00 88.44 85 ASP A C 1
ATOM 664 O O . ASP A 1 85 ? 2.990 -5.772 -5.251 1.00 88.44 85 ASP A O 1
ATOM 668 N N . GLN A 1 86 ? 0.882 -5.903 -4.483 1.00 87.12 86 GLN A N 1
ATOM 669 C CA . GLN A 1 86 ? 0.267 -5.749 -5.799 1.00 87.12 86 GLN A CA 1
ATOM 670 C C . GLN A 1 86 ? 0.592 -4.385 -6.428 1.00 87.12 86 GLN A C 1
ATOM 672 O O . GLN A 1 86 ? 0.904 -4.308 -7.615 1.00 87.12 86 GLN A O 1
ATOM 677 N N . GLN A 1 87 ? 0.596 -3.310 -5.635 1.00 88.50 87 GLN A N 1
ATOM 678 C CA . GLN A 1 87 ? 0.962 -1.976 -6.115 1.00 88.50 87 GLN A CA 1
ATOM 679 C C . GLN A 1 87 ? 2.435 -1.936 -6.538 1.00 88.50 87 GLN A C 1
ATOM 681 O O . GLN A 1 87 ? 2.750 -1.407 -7.605 1.00 88.50 87 GLN A O 1
ATOM 686 N N . LYS A 1 88 ? 3.342 -2.532 -5.746 1.00 93.06 88 LYS A N 1
ATOM 687 C CA . LYS A 1 88 ? 4.763 -2.658 -6.114 1.00 93.06 88 LYS A CA 1
ATOM 688 C C . LYS A 1 88 ? 4.914 -3.406 -7.432 1.00 93.06 88 LYS A C 1
ATOM 690 O O . LYS A 1 88 ? 5.612 -2.927 -8.326 1.00 93.06 88 LYS A O 1
ATOM 695 N N . TYR A 1 89 ? 4.238 -4.544 -7.573 1.00 92.12 89 TYR A N 1
ATOM 696 C CA . TYR A 1 89 ? 4.240 -5.327 -8.805 1.00 92.12 89 TYR A CA 1
ATOM 697 C C . TYR A 1 89 ? 3.764 -4.497 -10.007 1.00 92.12 89 TYR A C 1
ATOM 699 O O . TYR A 1 89 ? 4.456 -4.432 -11.027 1.00 92.12 89 TYR A O 1
ATOM 707 N N . ASP A 1 90 ? 2.638 -3.796 -9.875 1.00 91.19 90 ASP A N 1
ATOM 708 C CA . ASP A 1 90 ? 2.060 -2.991 -10.951 1.00 91.19 90 ASP A CA 1
ATOM 709 C C . ASP A 1 90 ? 2.983 -1.834 -11.364 1.00 91.19 90 ASP A C 1
ATOM 711 O O . ASP A 1 90 ? 3.192 -1.601 -12.559 1.00 91.19 90 ASP A O 1
ATOM 715 N N . PHE A 1 91 ? 3.600 -1.134 -10.405 1.00 94.50 91 PHE A N 1
ATOM 716 C CA . PHE A 1 91 ? 4.565 -0.073 -10.702 1.00 94.50 91 PHE A CA 1
ATOM 717 C C . PHE A 1 91 ? 5.841 -0.609 -11.353 1.00 94.50 91 PHE A C 1
ATOM 719 O O . PHE A 1 91 ? 6.304 -0.029 -12.337 1.00 94.50 91 PHE A O 1
ATOM 726 N N . LYS A 1 92 ? 6.387 -1.736 -10.883 1.00 95.31 92 LYS A N 1
ATOM 727 C CA . LYS A 1 92 ? 7.552 -2.374 -11.516 1.00 95.31 92 LYS A CA 1
ATOM 728 C C . LYS A 1 92 ? 7.247 -2.793 -12.954 1.00 95.31 92 LYS A C 1
ATOM 730 O O . LYS A 1 92 ? 8.043 -2.519 -13.850 1.00 95.31 92 LYS A O 1
ATOM 735 N N . LYS A 1 93 ? 6.056 -3.343 -13.202 1.00 93.50 93 LYS A N 1
ATOM 736 C CA . LYS A 1 93 ? 5.588 -3.687 -14.550 1.00 93.50 93 LYS A CA 1
ATOM 737 C C . LYS A 1 93 ? 5.436 -2.450 -15.443 1.00 93.50 93 LYS A C 1
ATOM 739 O O . LYS A 1 93 ? 5.859 -2.480 -16.601 1.00 93.50 93 LYS A O 1
ATOM 744 N N . LYS A 1 94 ? 4.889 -1.344 -14.912 1.00 88.94 94 LYS A N 1
ATOM 745 C CA . LYS A 1 94 ? 4.857 -0.044 -15.609 1.00 88.94 94 LYS A CA 1
ATOM 746 C C . LYS A 1 94 ? 6.278 0.388 -15.985 1.00 88.94 94 LYS A C 1
ATOM 748 O O . LYS A 1 94 ? 6.508 0.670 -17.158 1.00 88.94 94 LYS A O 1
ATOM 753 N N . ILE A 1 95 ? 7.229 0.366 -15.045 1.00 92.12 95 ILE A N 1
ATOM 754 C CA . ILE A 1 95 ? 8.643 0.734 -15.262 1.00 92.12 95 ILE A CA 1
ATOM 755 C C . ILE A 1 95 ? 9.289 -0.119 -16.361 1.00 92.12 95 ILE A C 1
ATOM 757 O O . ILE A 1 95 ? 9.925 0.426 -17.267 1.00 92.12 95 ILE A O 1
ATOM 761 N N . ASP A 1 96 ? 9.098 -1.439 -16.333 1.00 90.50 96 ASP A N 1
ATOM 762 C CA . ASP A 1 96 ? 9.674 -2.342 -17.334 1.00 90.50 96 ASP A CA 1
ATOM 763 C C . ASP A 1 96 ? 9.178 -2.012 -18.754 1.00 90.50 96 ASP A C 1
ATOM 765 O O . ASP A 1 96 ? 9.959 -2.066 -19.708 1.00 90.50 96 ASP A O 1
ATOM 769 N N . SER A 1 97 ? 7.929 -1.553 -18.893 1.00 90.00 97 SER A N 1
ATOM 770 C CA . SER A 1 97 ? 7.329 -1.177 -20.183 1.00 90.00 97 SER A CA 1
ATOM 771 C C . SER A 1 97 ? 7.784 0.178 -20.754 1.00 90.00 97 SER A C 1
ATOM 773 O O . SER A 1 97 ? 7.570 0.449 -21.937 1.00 90.00 97 SER A O 1
ATOM 775 N N . VAL A 1 98 ? 8.433 1.031 -19.951 1.00 86.88 98 VAL A N 1
ATOM 776 C CA . VAL A 1 98 ? 8.787 2.404 -20.350 1.00 86.88 98 VAL A CA 1
ATOM 777 C C . VAL A 1 98 ? 9.805 2.431 -21.495 1.00 86.88 98 VAL A C 1
ATOM 779 O O . VAL A 1 98 ? 10.774 1.679 -21.498 1.00 86.88 98 VAL A O 1
ATOM 782 N N . ARG A 1 99 ? 9.643 3.345 -22.454 1.00 81.50 99 ARG A N 1
ATOM 783 C CA . ARG A 1 99 ? 10.647 3.618 -23.506 1.00 81.50 99 ARG A CA 1
ATOM 784 C C . ARG A 1 99 ? 11.211 5.042 -23.459 1.00 81.50 99 ARG A C 1
ATOM 786 O O . ARG A 1 99 ? 12.137 5.342 -24.196 1.00 81.50 99 ARG A O 1
ATOM 793 N N . ASP A 1 100 ? 10.663 5.886 -22.587 1.00 75.69 100 ASP A N 1
ATOM 794 C CA . ASP A 1 100 ? 10.952 7.317 -22.485 1.00 75.69 100 ASP A CA 1
ATOM 795 C C . ASP A 1 100 ? 11.208 7.704 -21.023 1.00 75.69 100 ASP A C 1
ATOM 797 O O . ASP A 1 100 ? 10.450 7.349 -20.118 1.00 75.69 100 ASP A O 1
ATOM 801 N N . TYR A 1 101 ? 12.275 8.462 -20.795 1.00 71.69 101 TYR A N 1
ATOM 802 C CA . TYR A 1 101 ? 12.656 8.956 -19.479 1.00 71.69 101 TYR A CA 1
ATOM 803 C C . TYR A 1 101 ? 11.552 9.767 -18.774 1.00 71.69 101 TYR A C 1
ATOM 805 O O . TYR A 1 101 ? 11.327 9.596 -17.577 1.00 71.69 101 TYR A O 1
ATOM 813 N N . THR A 1 102 ? 10.826 10.621 -19.497 1.00 72.88 102 THR A N 1
ATOM 814 C CA . THR A 1 102 ? 9.786 11.495 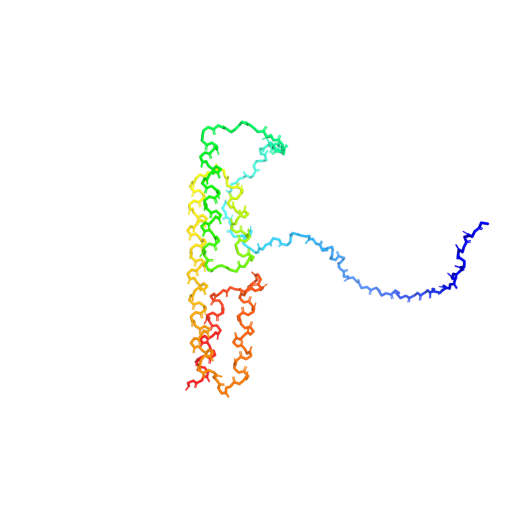-18.920 1.00 72.88 102 THR A CA 1
ATOM 815 C C . THR A 1 102 ? 8.627 10.698 -18.312 1.00 72.88 102 THR A C 1
ATOM 817 O O . THR A 1 102 ? 8.078 11.050 -17.259 1.00 72.88 102 THR A O 1
ATOM 820 N N . VAL A 1 103 ? 8.301 9.563 -18.932 1.00 82.19 103 VAL A N 1
ATOM 821 C CA . VAL A 1 103 ? 7.285 8.626 -18.447 1.00 82.19 103 VAL A CA 1
ATOM 822 C C . VAL A 1 103 ? 7.765 7.938 -17.167 1.00 82.19 103 VAL A C 1
ATOM 824 O O . VAL A 1 103 ? 6.984 7.802 -16.224 1.00 82.19 103 VAL A O 1
ATOM 827 N N . LEU A 1 104 ? 9.053 7.581 -17.079 1.00 82.81 104 LEU A N 1
ATOM 828 C CA . LEU A 1 104 ? 9.635 6.966 -15.880 1.00 82.81 104 LEU A CA 1
ATOM 829 C C . LEU A 1 104 ? 9.500 7.872 -14.647 1.00 82.81 104 LEU A C 1
ATOM 831 O O . LEU A 1 104 ? 9.041 7.422 -13.597 1.00 82.81 104 LEU A O 1
ATOM 835 N N . SER A 1 105 ? 9.845 9.158 -14.773 1.00 81.44 105 SER A N 1
ATOM 836 C CA . SER A 1 105 ? 9.721 10.122 -13.669 1.00 81.44 105 SER A CA 1
ATOM 837 C C . SER A 1 105 ? 8.271 10.308 -13.215 1.00 81.44 105 SER A C 1
ATOM 839 O O . SER A 1 105 ? 8.006 10.432 -12.018 1.00 81.44 105 SER A O 1
ATOM 841 N N . SER A 1 106 ? 7.323 10.288 -14.155 1.00 82.94 106 SER A N 1
ATOM 842 C CA . SER A 1 106 ? 5.892 10.399 -13.850 1.00 82.94 106 SER A CA 1
ATOM 843 C C . SER A 1 106 ? 5.382 9.187 -13.066 1.00 82.94 106 SER A C 1
ATOM 845 O O . SER A 1 106 ? 4.658 9.358 -12.087 1.00 82.94 106 SER A O 1
ATOM 847 N N . ILE A 1 107 ? 5.824 7.978 -13.432 1.00 86.94 107 ILE A N 1
ATOM 848 C CA . ILE A 1 107 ? 5.496 6.736 -12.715 1.00 86.94 107 ILE A CA 1
ATOM 849 C C . ILE A 1 107 ? 6.036 6.772 -11.280 1.00 86.94 107 ILE A C 1
ATOM 851 O O . ILE A 1 107 ? 5.306 6.457 -10.343 1.00 86.94 107 ILE A O 1
ATOM 855 N N . LEU A 1 108 ? 7.287 7.202 -11.085 1.00 88.38 108 LEU A N 1
ATOM 856 C CA . LEU A 1 108 ? 7.876 7.316 -9.745 1.00 88.38 108 LEU A CA 1
ATOM 857 C C . LEU A 1 108 ? 7.146 8.346 -8.876 1.00 88.38 108 LEU A C 1
ATOM 859 O O . LEU A 1 108 ? 6.926 8.113 -7.687 1.00 88.38 108 LEU A O 1
ATOM 863 N N . ARG A 1 109 ? 6.741 9.482 -9.456 1.00 85.88 109 ARG A N 1
ATOM 864 C CA . ARG A 1 109 ? 5.932 10.482 -8.748 1.00 85.88 109 ARG A CA 1
ATOM 865 C C . ARG A 1 109 ? 4.579 9.907 -8.333 1.00 85.88 109 ARG A C 1
ATOM 867 O O . ARG A 1 109 ? 4.164 10.124 -7.198 1.00 85.88 109 ARG A O 1
ATOM 874 N N . GLU A 1 110 ? 3.912 9.175 -9.223 1.00 87.69 110 GLU A N 1
ATOM 875 C CA . GLU A 1 110 ? 2.653 8.487 -8.921 1.00 87.69 110 GLU A CA 1
ATOM 876 C C . GLU A 1 110 ? 2.834 7.494 -7.764 1.00 87.69 110 GLU A C 1
ATOM 878 O O . GLU A 1 110 ? 2.102 7.570 -6.778 1.00 87.69 110 GLU A O 1
ATOM 883 N N . ALA A 1 111 ? 3.857 6.638 -7.822 1.00 92.62 111 ALA A N 1
ATOM 884 C CA . ALA A 1 111 ? 4.152 5.668 -6.770 1.00 92.62 111 ALA A CA 1
ATOM 885 C C . ALA A 1 111 ? 4.374 6.323 -5.399 1.00 92.62 111 ALA A C 1
ATOM 887 O O . ALA A 1 111 ? 3.836 5.856 -4.397 1.00 92.62 111 ALA A O 1
ATOM 888 N N . LYS A 1 112 ? 5.086 7.457 -5.350 1.00 91.50 112 LYS A N 1
ATOM 889 C CA . LYS A 1 112 ? 5.263 8.236 -4.112 1.00 91.50 112 LYS A CA 1
ATOM 890 C C . LYS A 1 112 ? 3.938 8.764 -3.556 1.00 91.50 112 LYS A C 1
ATOM 892 O O . LYS A 1 112 ? 3.738 8.735 -2.347 1.00 91.50 112 LYS A O 1
ATOM 897 N N . MET A 1 113 ? 3.005 9.204 -4.404 1.00 89.62 113 MET A N 1
ATOM 898 C CA . MET A 1 113 ? 1.678 9.633 -3.932 1.00 89.62 113 MET A CA 1
ATOM 899 C C . MET A 1 113 ? 0.881 8.477 -3.311 1.00 89.62 113 MET A C 1
ATOM 901 O O . MET A 1 113 ? 0.224 8.671 -2.284 1.00 89.62 113 MET A O 1
ATOM 905 N N . TYR A 1 114 ? 0.959 7.280 -3.901 1.00 89.50 114 TYR A N 1
ATOM 906 C CA . TYR A 1 114 ? 0.361 6.076 -3.314 1.00 89.50 114 TYR A CA 1
ATOM 907 C C . TYR A 1 114 ? 1.030 5.716 -1.982 1.00 89.50 114 TYR A C 1
ATOM 909 O O . TYR A 1 114 ? 0.317 5.518 -1.001 1.00 89.50 114 TYR A O 1
ATOM 917 N N . SER A 1 115 ? 2.368 5.743 -1.911 1.00 94.38 115 SER A N 1
ATOM 918 C CA . SER A 1 115 ? 3.128 5.506 -0.670 1.00 94.38 115 SER A CA 1
ATOM 919 C C . SER A 1 115 ? 2.676 6.429 0.455 1.00 94.38 115 SER A C 1
ATOM 921 O O . SER A 1 115 ? 2.267 5.965 1.514 1.00 94.38 115 SER A O 1
ATOM 923 N N . ASN A 1 116 ? 2.633 7.737 0.191 1.00 91.94 116 ASN A N 1
ATOM 924 C CA . ASN A 1 116 ? 2.207 8.732 1.174 1.00 91.94 116 ASN A CA 1
ATOM 925 C C . ASN A 1 116 ? 0.761 8.495 1.647 1.00 91.94 116 ASN A C 1
ATOM 927 O O . ASN A 1 116 ? 0.417 8.756 2.798 1.00 91.94 116 ASN A O 1
ATOM 931 N N . THR A 1 117 ? -0.119 8.022 0.761 1.00 90.62 117 THR A N 1
ATOM 932 C CA . THR A 1 117 ? -1.510 7.710 1.126 1.00 90.62 117 THR A CA 1
ATOM 933 C C . THR A 1 117 ? -1.583 6.466 2.008 1.00 90.62 117 THR A C 1
ATOM 935 O O . THR A 1 117 ? -2.306 6.468 3.004 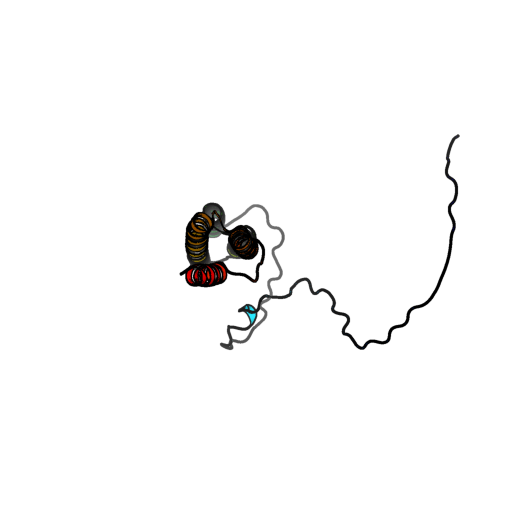1.00 90.62 117 THR A O 1
ATOM 938 N N . ASN A 1 118 ? -0.805 5.433 1.689 1.00 92.44 118 ASN A N 1
ATOM 939 C CA . ASN A 1 118 ? -0.710 4.220 2.493 1.00 92.44 118 ASN A CA 1
ATOM 940 C C . ASN A 1 118 ? -0.095 4.501 3.872 1.00 92.44 118 ASN A C 1
ATOM 942 O O . ASN A 1 118 ? -0.587 3.994 4.874 1.00 92.44 118 ASN A O 1
ATOM 946 N N . GLU A 1 119 ? 0.917 5.364 3.958 1.00 96.25 119 GLU A N 1
ATOM 947 C CA . GLU A 1 119 ? 1.503 5.805 5.231 1.00 96.25 119 GLU A CA 1
ATOM 948 C C . GLU A 1 119 ? 0.466 6.495 6.119 1.00 96.25 119 GLU A C 1
ATOM 950 O O . GLU A 1 119 ? 0.312 6.143 7.289 1.00 96.25 119 GLU A O 1
ATOM 955 N N . ARG A 1 120 ? -0.321 7.416 5.549 1.00 95.69 120 ARG A N 1
ATOM 956 C CA . ARG A 1 120 ? -1.429 8.075 6.262 1.00 95.69 120 ARG A CA 1
ATOM 957 C C . ARG A 1 120 ? -2.493 7.081 6.718 1.00 95.69 120 ARG A C 1
ATOM 959 O O . ARG A 1 120 ? -3.061 7.247 7.797 1.00 95.69 120 ARG A O 1
ATOM 966 N N . PHE A 1 121 ? -2.772 6.062 5.908 1.00 96.88 121 PHE A N 1
ATOM 967 C CA . PHE A 1 121 ? -3.676 4.983 6.287 1.00 96.88 121 PHE A CA 1
ATOM 968 C C . PHE A 1 121 ? -3.133 4.196 7.482 1.00 96.88 121 PHE A C 1
ATOM 970 O O . PHE A 1 121 ? -3.839 4.062 8.478 1.00 96.88 121 PHE A O 1
ATOM 977 N N . LEU A 1 122 ? -1.879 3.741 7.423 1.00 96.94 122 LEU A N 1
ATOM 978 C CA . LEU A 1 122 ? -1.242 2.987 8.504 1.00 96.94 122 LEU A CA 1
ATOM 979 C C . LEU A 1 122 ? -1.166 3.795 9.800 1.00 96.94 122 LEU A C 1
ATOM 981 O O . LEU A 1 122 ? -1.366 3.239 10.878 1.00 96.94 122 LEU A O 1
ATOM 985 N N . GLN A 1 123 ? -0.912 5.101 9.706 1.00 97.38 123 GLN A N 1
ATOM 986 C CA . GLN A 1 123 ? -0.959 5.992 10.859 1.00 97.38 123 GLN A CA 1
ATOM 987 C C . GLN A 1 123 ? -2.363 6.019 11.475 1.00 97.38 123 GLN A C 1
ATOM 989 O O . GLN A 1 123 ? -2.509 5.755 12.666 1.00 97.38 123 GLN A O 1
ATOM 994 N N . LYS A 1 124 ? -3.407 6.255 10.667 1.00 96.94 124 LYS A N 1
ATOM 995 C CA . LYS A 1 124 ? -4.786 6.300 11.174 1.00 96.94 124 LYS A CA 1
ATOM 996 C C . LYS A 1 124 ? -5.251 4.952 11.730 1.00 96.94 124 LYS A C 1
ATOM 998 O O . LYS A 1 124 ? -5.976 4.924 12.722 1.00 96.94 124 LYS A O 1
ATOM 1003 N N . TYR A 1 125 ? -4.828 3.854 11.104 1.00 97.44 125 TYR A N 1
ATOM 1004 C CA . TYR A 1 125 ? -5.050 2.494 11.589 1.00 97.44 125 TYR A CA 1
ATOM 1005 C C . TYR A 1 125 ? -4.469 2.334 12.995 1.00 97.44 125 TYR A C 1
ATOM 1007 O O . TYR A 1 125 ? -5.210 1.967 13.898 1.00 97.44 125 TYR A O 1
ATOM 1015 N N . LYS A 1 126 ? -3.188 2.679 13.202 1.00 97.12 126 LYS A N 1
ATOM 1016 C CA . LYS A 1 126 ? -2.528 2.572 14.514 1.00 97.12 126 LYS A CA 1
ATOM 1017 C C . LYS A 1 126 ? -3.243 3.402 15.578 1.00 97.12 126 LYS A C 1
ATOM 1019 O O . LYS A 1 126 ? -3.603 2.859 16.615 1.00 97.12 126 LYS A O 1
ATOM 1024 N N . GLU A 1 127 ? -3.517 4.674 15.281 1.00 95.56 127 GLU A N 1
ATOM 1025 C CA . GLU A 1 127 ? -4.215 5.584 16.199 1.00 95.56 127 GLU A CA 1
ATOM 1026 C C . GLU A 1 127 ? -5.553 5.004 16.674 1.00 95.56 127 GLU A C 1
ATOM 1028 O O . GLU A 1 127 ? -5.852 4.998 17.867 1.00 95.56 127 GLU A O 1
ATOM 1033 N N . LEU A 1 128 ? -6.381 4.511 15.747 1.00 95.62 128 LEU A N 1
ATOM 1034 C CA . LEU A 1 128 ? -7.692 3.982 16.106 1.00 95.62 128 LEU A CA 1
ATOM 1035 C C . LEU A 1 128 ? -7.593 2.607 16.780 1.00 95.62 128 LEU A C 1
ATOM 1037 O O . LEU A 1 128 ? -8.342 2.324 17.714 1.00 95.62 128 LEU A O 1
ATOM 1041 N N . TYR A 1 129 ? -6.646 1.772 16.349 1.00 95.38 129 TYR A N 1
ATOM 1042 C CA . TYR A 1 129 ? -6.411 0.457 16.937 1.00 95.38 129 TYR A CA 1
ATOM 1043 C C . TYR A 1 129 ? -5.990 0.561 18.414 1.00 95.38 129 TYR A C 1
ATOM 1045 O O . TYR A 1 129 ? -6.458 -0.216 19.252 1.00 95.38 129 TYR A O 1
ATOM 1053 N N . GLU A 1 130 ? -5.174 1.560 18.757 1.00 94.38 130 GLU A N 1
ATOM 1054 C CA . GLU A 1 130 ? -4.789 1.885 20.138 1.00 94.38 130 GLU A CA 1
ATOM 1055 C C . GLU A 1 130 ? -5.968 2.403 20.975 1.00 94.38 130 GLU A C 1
ATOM 1057 O O . GLU A 1 130 ? -6.125 2.000 22.125 1.00 94.38 130 GLU A O 1
ATOM 1062 N N . LYS A 1 131 ? -6.859 3.225 20.409 1.00 93.38 131 LYS A N 1
ATOM 1063 C CA . LYS A 1 131 ? -8.092 3.639 21.108 1.00 93.38 131 LYS A CA 1
ATOM 1064 C C . LYS A 1 131 ? -9.048 2.470 21.361 1.00 93.38 131 LYS A C 1
ATOM 1066 O O . LYS A 1 131 ? -9.755 2.447 22.363 1.00 93.38 131 LYS A O 1
ATOM 1071 N N . SER A 1 132 ? -9.058 1.486 20.464 1.00 92.75 132 SER A N 1
ATOM 1072 C CA . SER A 1 132 ? -9.967 0.334 20.499 1.00 92.75 132 SER A CA 1
ATOM 1073 C C . SER A 1 132 ? -9.534 -0.809 21.429 1.00 92.75 132 SER A C 1
ATOM 1075 O O . SER A 1 132 ? -10.069 -1.909 21.331 1.00 92.75 132 SER A O 1
ATOM 1077 N N . VAL A 1 133 ? -8.570 -0.596 22.337 1.00 90.62 133 VAL A N 1
ATOM 1078 C CA . VAL A 1 133 ? -7.982 -1.666 23.177 1.00 90.62 133 VAL A CA 1
ATOM 1079 C C . VAL A 1 133 ? -9.023 -2.516 23.913 1.00 90.62 133 VAL A C 1
ATOM 1081 O O . VAL A 1 133 ? -8.843 -3.729 24.005 1.00 90.62 133 VAL A O 1
ATOM 1084 N N . ASN A 1 134 ? -10.116 -1.902 24.371 1.00 92.12 134 ASN A N 1
ATOM 1085 C CA . ASN A 1 134 ? -11.175 -2.575 25.128 1.00 92.12 134 ASN A CA 1
ATOM 1086 C C . ASN A 1 134 ? -12.404 -2.963 24.284 1.00 92.12 134 ASN A C 1
ATOM 1088 O O . ASN A 1 134 ? -13.359 -3.507 24.831 1.00 92.12 134 ASN A O 1
ATOM 1092 N N . ASP A 1 135 ? -12.398 -2.702 22.975 1.00 94.19 135 ASP A N 1
ATOM 1093 C CA . ASP A 1 135 ? -13.504 -3.018 22.067 1.00 94.19 135 ASP A CA 1
ATOM 1094 C C . ASP A 1 135 ? -13.026 -3.987 20.976 1.00 94.19 135 ASP A C 1
ATOM 1096 O O . ASP A 1 135 ? -12.469 -3.604 19.942 1.00 94.19 135 ASP A O 1
ATOM 1100 N N . SER A 1 136 ? -13.237 -5.281 21.227 1.00 94.06 136 SER A N 1
ATOM 1101 C CA . SER A 1 136 ? -12.845 -6.355 20.310 1.00 94.06 136 SER A CA 1
ATOM 1102 C C . SER A 1 136 ? -13.578 -6.285 18.970 1.00 94.06 136 SER A C 1
ATOM 1104 O O . SER A 1 136 ? -12.983 -6.581 17.934 1.00 94.06 136 SER A O 1
ATOM 1106 N N . ASN A 1 137 ? -14.843 -5.856 18.962 1.00 94.19 137 ASN A N 1
ATOM 1107 C CA . ASN A 1 137 ? -15.620 -5.717 17.734 1.00 94.19 137 ASN A CA 1
ATOM 1108 C C . ASN A 1 137 ? -15.053 -4.598 16.862 1.00 94.19 137 ASN A C 1
ATOM 1110 O O . ASN A 1 137 ? -14.911 -4.764 15.649 1.00 94.19 137 ASN A O 1
ATOM 1114 N N . LEU A 1 138 ? -14.695 -3.469 17.471 1.00 94.75 138 LEU A N 1
ATOM 1115 C CA . LEU A 1 138 ? -14.046 -2.373 16.770 1.00 94.75 138 LEU A CA 1
ATOM 1116 C C . LEU A 1 138 ? -12.674 -2.788 16.220 1.00 94.75 138 LEU A C 1
ATOM 1118 O O . LEU A 1 138 ? -12.396 -2.515 15.053 1.00 94.75 138 LEU A O 1
ATOM 1122 N N . ARG A 1 139 ? -11.851 -3.493 17.007 1.00 95.56 139 ARG A N 1
ATOM 1123 C CA . ARG A 1 139 ? -10.555 -4.023 16.541 1.00 95.56 139 ARG A CA 1
ATOM 1124 C C . ARG A 1 139 ? -10.693 -4.911 15.313 1.00 95.56 139 ARG A C 1
ATOM 1126 O O . ARG A 1 139 ? -10.008 -4.672 14.322 1.00 95.56 139 ARG A O 1
ATOM 1133 N N . ASN A 1 140 ? -11.632 -5.855 15.341 1.00 96.50 140 ASN A N 1
ATOM 1134 C CA . ASN A 1 140 ? -11.883 -6.749 14.211 1.00 96.50 140 ASN A CA 1
ATOM 1135 C C . ASN A 1 140 ? -12.232 -5.965 12.936 1.00 96.50 140 ASN A C 1
ATOM 1137 O O . ASN A 1 140 ? -11.680 -6.235 11.874 1.00 96.50 140 ASN A O 1
ATOM 1141 N N . ARG A 1 141 ? -13.082 -4.936 13.043 1.00 96.94 141 ARG A N 1
ATOM 1142 C CA . ARG A 1 141 ? -13.445 -4.077 11.901 1.00 96.94 141 ARG A CA 1
ATOM 1143 C C . ARG A 1 141 ? -12.254 -3.274 11.373 1.00 96.94 141 ARG A C 1
ATOM 1145 O O . ARG A 1 141 ? -12.112 -3.106 10.166 1.00 96.94 141 ARG A O 1
ATOM 1152 N N . ILE A 1 142 ? -11.399 -2.767 12.261 1.00 97.12 142 ILE A N 1
ATOM 1153 C CA . ILE A 1 142 ? -10.181 -2.035 11.883 1.00 97.12 142 ILE A CA 1
ATOM 1154 C C . ILE A 1 142 ? -9.204 -2.957 11.136 1.00 97.12 142 ILE A C 1
ATOM 1156 O O . ILE A 1 142 ? -8.639 -2.556 10.114 1.00 97.12 142 ILE A O 1
ATOM 1160 N N . ASP A 1 143 ? -9.039 -4.196 11.600 1.00 97.25 143 ASP A N 1
ATOM 1161 C CA . ASP A 1 143 ? -8.191 -5.197 10.948 1.00 97.25 143 ASP A CA 1
ATOM 1162 C C . ASP A 1 143 ? -8.754 -5.656 9.599 1.00 97.25 143 ASP A C 1
ATOM 1164 O O . ASP A 1 143 ? -7.994 -5.811 8.641 1.00 97.25 143 ASP A O 1
ATOM 1168 N N . GLU A 1 144 ? -10.075 -5.800 9.475 1.00 96.94 144 GLU A N 1
ATOM 1169 C CA . GLU A 1 144 ? -10.731 -6.055 8.188 1.00 96.94 144 GLU A CA 1
ATOM 1170 C C . GLU A 1 144 ? -10.450 -4.936 7.180 1.00 96.94 144 GLU A C 1
ATOM 1172 O O . GLU A 1 144 ? -10.076 -5.218 6.040 1.00 96.94 144 GLU A O 1
ATOM 1177 N N . ILE A 1 145 ? -10.542 -3.666 7.596 1.00 96.00 145 ILE A N 1
ATOM 1178 C CA . ILE A 1 145 ? -10.205 -2.530 6.726 1.00 96.00 145 ILE A CA 1
ATOM 1179 C C . ILE A 1 145 ? -8.740 -2.613 6.278 1.00 96.00 145 ILE A C 1
ATOM 1181 O O . ILE A 1 145 ? -8.451 -2.420 5.096 1.00 96.00 145 ILE A O 1
ATOM 1185 N N . LYS A 1 146 ? -7.807 -2.921 7.187 1.00 95.88 146 LYS A N 1
ATOM 1186 C CA . LYS A 1 146 ? -6.387 -3.089 6.837 1.00 95.88 146 LYS A CA 1
ATOM 1187 C C . LYS A 1 146 ? -6.175 -4.214 5.834 1.00 95.88 146 LYS A C 1
ATOM 1189 O O . LYS A 1 146 ? -5.493 -4.005 4.834 1.00 95.88 146 LYS A O 1
ATOM 1194 N N . LYS A 1 147 ? -6.810 -5.363 6.051 1.00 94.06 147 LYS A N 1
ATOM 1195 C CA . LYS A 1 147 ? -6.758 -6.488 5.118 1.00 94.06 147 LYS A CA 1
ATOM 1196 C C . LYS A 1 147 ? -7.290 -6.096 3.737 1.00 94.06 147 LYS A C 1
ATOM 1198 O O . LYS A 1 147 ? -6.681 -6.453 2.733 1.00 94.06 147 LYS A O 1
ATOM 1203 N N . ASN A 1 148 ? -8.376 -5.329 3.669 1.00 92.38 148 ASN A N 1
ATOM 1204 C CA . ASN A 1 148 ? -8.908 -4.854 2.392 1.00 92.38 148 ASN A CA 1
ATOM 1205 C C . ASN A 1 148 ? -7.908 -3.927 1.684 1.00 92.38 148 ASN A C 1
ATOM 1207 O O . ASN A 1 148 ? -7.630 -4.133 0.511 1.00 92.38 148 ASN A O 1
ATOM 1211 N N . VAL A 1 149 ? -7.290 -2.971 2.388 1.00 90.38 149 VAL A N 1
ATOM 1212 C CA . VAL A 1 149 ? -6.259 -2.091 1.796 1.00 90.38 149 VAL A CA 1
ATOM 1213 C C . VAL A 1 149 ? -5.034 -2.868 1.295 1.00 90.38 149 VAL A C 1
ATOM 1215 O O . VAL A 1 149 ? -4.443 -2.489 0.286 1.00 90.38 149 VAL A O 1
ATOM 1218 N N . GLU A 1 150 ? -4.630 -3.931 1.993 1.00 88.25 150 GLU A N 1
ATOM 1219 C CA . GLU A 1 150 ? -3.442 -4.718 1.641 1.00 88.25 150 GLU A CA 1
ATOM 1220 C C . GLU A 1 150 ? -3.684 -5.698 0.484 1.00 88.25 150 GLU A C 1
ATOM 1222 O O . GLU A 1 150 ? -2.800 -5.872 -0.358 1.00 88.25 150 GLU A O 1
ATOM 1227 N N . TYR A 1 151 ? -4.863 -6.328 0.424 1.00 85.31 151 TYR A N 1
ATOM 1228 C CA . TYR A 1 151 ? -5.102 -7.480 -0.455 1.00 85.31 151 TYR A CA 1
ATOM 1229 C C . TYR A 1 151 ? -6.225 -7.293 -1.480 1.00 85.31 151 TYR A C 1
ATOM 1231 O O . TYR A 1 151 ? -6.236 -8.003 -2.488 1.00 85.31 151 TYR A O 1
ATOM 1239 N N . ASP A 1 152 ? -7.165 -6.368 -1.272 1.00 85.44 152 ASP A N 1
ATOM 1240 C CA . ASP A 1 152 ? -8.227 -6.101 -2.243 1.00 85.44 152 ASP A CA 1
ATOM 1241 C C . ASP A 1 152 ? -7.782 -5.011 -3.228 1.00 85.44 152 ASP A C 1
ATOM 1243 O O . ASP A 1 152 ? -7.736 -3.822 -2.919 1.00 85.44 152 ASP A O 1
ATOM 1247 N N . ALA A 1 153 ? -7.498 -5.418 -4.468 1.00 74.25 153 ALA A N 1
ATOM 1248 C CA . ALA A 1 153 ? -7.091 -4.513 -5.542 1.00 74.25 153 ALA A CA 1
ATOM 1249 C C . ALA A 1 153 ? -8.133 -3.418 -5.864 1.00 74.25 153 ALA A C 1
ATOM 1251 O O . ALA A 1 153 ? -7.790 -2.407 -6.481 1.00 74.25 153 ALA A O 1
ATOM 1252 N N . GLY A 1 154 ? -9.401 -3.612 -5.485 1.00 82.88 154 GLY A N 1
ATOM 1253 C CA . GLY A 1 154 ? -10.471 -2.625 -5.626 1.00 82.88 154 GLY A CA 1
ATOM 1254 C C . GLY A 1 154 ? -10.578 -1.640 -4.460 1.00 82.88 154 GLY A C 1
ATOM 1255 O O . GLY A 1 154 ? -11.338 -0.672 -4.561 1.00 82.88 154 GLY A O 1
ATOM 1256 N N . TYR A 1 155 ? -9.832 -1.861 -3.377 1.00 85.31 155 TYR A N 1
ATOM 1257 C CA . TYR A 1 155 ? -9.957 -1.116 -2.135 1.00 85.31 155 TYR A CA 1
ATOM 1258 C C . TYR A 1 155 ? -8.711 -0.269 -1.862 1.00 85.31 155 TYR A C 1
ATOM 1260 O O . TYR A 1 155 ? -7.629 -0.754 -1.544 1.00 85.31 155 TYR A O 1
ATOM 1268 N N . SER A 1 156 ? -8.853 1.049 -1.986 1.00 90.38 156 SER A N 1
ATOM 1269 C CA . SER A 1 156 ? -7.736 1.979 -1.799 1.00 90.38 156 SER A CA 1
ATOM 1270 C C . SER A 1 156 ? -7.493 2.344 -0.331 1.00 90.38 156 SER A C 1
ATOM 1272 O O . SER A 1 156 ? -8.421 2.456 0.471 1.00 90.38 156 SER A O 1
ATOM 1274 N N . ALA A 1 157 ? -6.248 2.695 0.000 1.00 92.00 157 ALA A N 1
ATOM 1275 C CA . ALA A 1 157 ? -5.899 3.265 1.303 1.00 92.00 157 ALA A CA 1
ATOM 1276 C C . ALA A 1 157 ? -6.718 4.522 1.654 1.00 92.00 157 ALA A C 1
ATOM 1278 O O . ALA A 1 157 ? -7.052 4.739 2.816 1.00 92.00 157 ALA A O 1
ATOM 1279 N N . GLN A 1 158 ? -7.113 5.336 0.666 1.00 93.56 158 GLN A N 1
ATOM 1280 C CA . GLN A 1 158 ? -7.969 6.501 0.910 1.00 93.56 158 GLN A CA 1
ATOM 1281 C C . GLN A 1 158 ? -9.399 6.108 1.318 1.00 93.56 158 GLN A C 1
ATOM 1283 O O . GLN A 1 158 ? -9.991 6.788 2.160 1.00 93.56 158 GLN A O 1
ATOM 1288 N N . GLN A 1 159 ? -9.950 5.022 0.763 1.00 94.38 159 GLN A N 1
ATOM 1289 C CA . GLN A 1 159 ? -11.216 4.453 1.240 1.00 94.38 159 GLN A CA 1
ATOM 1290 C C . GLN A 1 159 ? -11.065 3.948 2.675 1.00 94.38 159 GLN A C 1
ATOM 1292 O O . GLN A 1 159 ? -11.858 4.347 3.526 1.00 94.38 159 GLN A O 1
ATOM 1297 N N . GLY A 1 160 ? -9.982 3.219 2.965 1.00 95.75 160 GLY A N 1
ATOM 1298 C CA . GLY A 1 160 ? -9.658 2.774 4.321 1.00 95.75 160 GLY A CA 1
ATOM 1299 C C . GLY A 1 160 ? -9.578 3.928 5.322 1.00 95.75 160 GLY A C 1
ATOM 1300 O O . GLY A 1 160 ? -10.207 3.879 6.373 1.00 95.75 160 GLY A O 1
ATOM 1301 N N . ILE A 1 161 ? -8.899 5.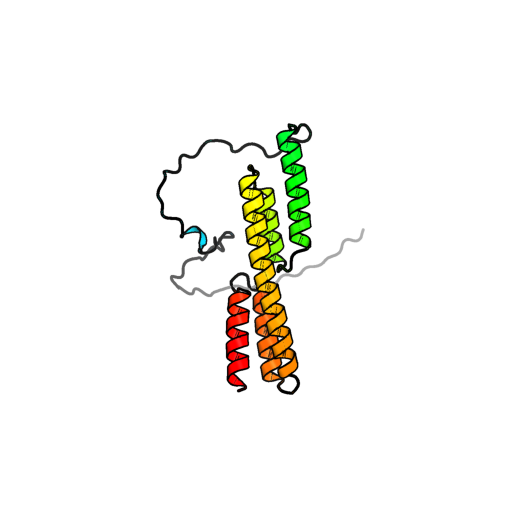029 4.975 1.00 96.75 161 ILE A N 1
ATOM 1302 C CA . ILE A 1 161 ? -8.845 6.244 5.811 1.00 96.75 161 ILE A CA 1
ATOM 1303 C C . ILE A 1 161 ? -10.251 6.789 6.088 1.00 96.75 161 ILE A C 1
ATOM 1305 O O . ILE A 1 161 ? -10.546 7.194 7.213 1.00 96.75 161 ILE A O 1
ATOM 1309 N N . ASN A 1 162 ? -11.112 6.846 5.071 1.00 97.50 162 ASN A N 1
ATOM 1310 C CA . ASN A 1 162 ? -12.464 7.376 5.223 1.00 97.50 162 ASN A CA 1
ATOM 1311 C C . ASN A 1 162 ? -13.318 6.485 6.132 1.00 97.50 162 ASN A C 1
ATOM 1313 O O . ASN A 1 162 ? -14.080 7.006 6.945 1.00 97.50 162 ASN A O 1
ATOM 1317 N N . GLU A 1 163 ? -13.180 5.165 6.029 1.00 97.75 163 GLU A N 1
ATOM 1318 C CA . GLU A 1 163 ? -13.883 4.223 6.899 1.00 97.75 163 GLU A CA 1
ATOM 1319 C C . GLU A 1 1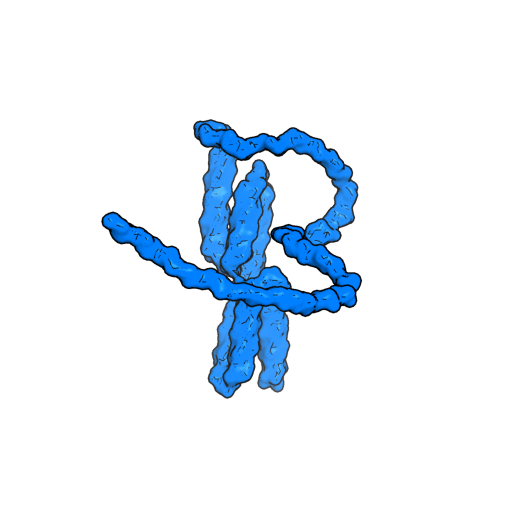63 ? -13.368 4.267 8.336 1.00 97.75 163 GLU A C 1
ATOM 1321 O O . GLU A 1 163 ? -14.176 4.403 9.251 1.00 97.75 163 GLU A O 1
ATOM 1326 N N . LEU A 1 164 ? -12.049 4.298 8.548 1.00 97.25 164 LEU A N 1
ATOM 1327 C CA . LEU A 1 164 ? -11.473 4.476 9.884 1.00 97.25 164 LEU A CA 1
ATOM 1328 C C . LEU A 1 164 ? -11.944 5.784 10.535 1.00 97.25 164 LEU A C 1
ATOM 1330 O O . LEU A 1 164 ? -12.251 5.807 11.721 1.00 97.25 164 LEU A O 1
ATOM 1334 N N . LYS A 1 165 ? -12.069 6.878 9.773 1.00 96.50 165 LYS A N 1
ATOM 1335 C CA . LYS A 1 165 ? -12.641 8.135 10.290 1.00 96.50 165 LYS A CA 1
ATOM 1336 C C . LYS A 1 165 ? -14.109 7.998 10.689 1.00 96.50 165 LYS A C 1
ATOM 1338 O O . LYS A 1 165 ? -14.512 8.576 11.690 1.00 96.50 165 LYS A O 1
ATOM 1343 N N . ARG A 1 166 ? -14.913 7.252 9.924 1.00 96.00 166 ARG A N 1
ATOM 1344 C CA . ARG A 1 166 ? -16.317 6.983 10.280 1.00 96.00 166 ARG A CA 1
ATOM 1345 C C . ARG A 1 166 ? -16.415 6.169 11.568 1.00 96.00 166 ARG A C 1
ATOM 1347 O O . ARG A 1 166 ? -17.276 6.466 12.385 1.00 96.00 166 ARG A O 1
ATOM 1354 N N . LEU A 1 167 ? -15.526 5.191 11.752 1.00 94.88 167 LEU A N 1
ATOM 1355 C CA . LEU A 1 167 ? -15.436 4.415 12.988 1.00 94.88 167 LEU A CA 1
ATOM 1356 C C . LEU A 1 167 ? -15.027 5.289 14.179 1.00 94.88 167 LEU A C 1
ATOM 1358 O O . LEU A 1 167 ? -15.717 5.278 15.189 1.00 94.88 167 LEU A O 1
ATOM 1362 N N . ASP A 1 168 ? -13.969 6.092 14.043 1.00 94.06 168 ASP A N 1
ATOM 1363 C CA . ASP A 1 168 ? -13.502 7.020 15.089 1.00 94.06 168 ASP A CA 1
ATOM 1364 C C . ASP A 1 168 ? -14.608 8.008 15.497 1.00 94.06 168 ASP A C 1
ATOM 1366 O O . ASP A 1 168 ? -14.848 8.229 16.677 1.00 94.06 168 ASP A O 1
ATOM 1370 N N . ASN A 1 169 ? -15.356 8.537 14.524 1.00 92.19 169 ASN A N 1
ATOM 1371 C CA . ASN A 1 169 ? -16.485 9.428 14.792 1.00 92.19 169 ASN A CA 1
ATOM 1372 C C . ASN A 1 169 ? -17.673 8.735 15.473 1.00 92.19 169 ASN A C 1
ATOM 1374 O O . ASN A 1 169 ? -18.468 9.427 16.087 1.00 92.19 169 ASN A O 1
ATOM 1378 N N . SER A 1 170 ? -17.822 7.412 15.353 1.00 88.06 170 SER A N 1
ATOM 1379 C CA . SER A 1 170 ? -18.893 6.671 16.038 1.00 88.06 170 SER A CA 1
ATOM 1380 C C . SER A 1 170 ? -18.597 6.381 17.513 1.00 88.06 170 SER A C 1
ATOM 1382 O O . SER A 1 170 ? -19.466 5.872 18.213 1.00 88.06 170 SER A O 1
ATOM 1384 N N . LEU A 1 171 ? -17.374 6.679 17.966 1.00 81.06 171 LEU A N 1
ATOM 1385 C CA . LEU A 1 171 ? -16.936 6.511 19.354 1.00 81.06 171 LEU A CA 1
ATOM 1386 C C . LEU A 1 171 ? -17.064 7.792 20.185 1.00 81.06 171 LEU A C 1
ATOM 1388 O O . LEU A 1 171 ? -16.957 7.716 21.407 1.00 81.06 171 LEU A O 1
ATOM 1392 N N . ASN A 1 172 ? -17.249 8.941 19.526 1.00 71.75 172 ASN A N 1
ATOM 1393 C CA . ASN A 1 172 ? -17.462 10.244 20.160 1.00 71.75 172 ASN A CA 1
ATOM 1394 C C . ASN A 1 172 ? -18.954 10.573 20.192 1.00 71.75 172 ASN A C 1
ATOM 1396 O O . ASN A 1 172 ? -19.377 11.207 21.181 1.00 71.75 172 ASN A O 1
#

Foldseek 3Di:
DDDDDDDDDDDDDDDDDDDDPDPPPDPPVPPDPPVVPPDPPDDDDDDDDDPDDDDDPDDDDPVRVVLVVLLVVLLVLLVPAQDAPVLSVVLNVQSVPDPDPVSSVVSSVVSNVLRVLSVVLVVLLVVLCVVCPPPPVLNVVSVVLVCCCRPPPVRHSVNSSVVSVVSVVVVD

pLDDT: mean 71.96, std 25.68, range [30.41, 97.75]

Sequence (172 aa):
MKKLVLASAAALVLAGAVVGTGEVRAQQPWRVPSWYLRSSSSRRYRPSQYAYLAQSSNHLTPDQKHLADRKKQAKEDIDTLTLADQQKYDFKKKIDSVRDYTVLSSILREAKMYSNTNERFLQKYKELYEKSVNDSNLRNRIDEIKKNVEYDAGYSAQQGINELKRLDNSLN

Secondary structure (DSSP, 8-state):
----------------------------S----GGGG----------------S---S---HHHHHHHHHHHHHHHHHHHS---HHHHHHHHHHHHH--SHHHHHHHHHHHHHHHHHHHHHHHHHHHHHHHTTT-HHHHHHHHHHHHHHHH-TT--HHHHHHHHHHHHHT--

Organism: NCBI:txid1381082